Protein AF-A0A1F7RLI6-F1 (afdb_monomer_lite)

Organism: NCBI:txid1817878

InterPro domains:
  IPR001048 Aspartate/glutamate/uridylate kinase [PF00696] (2-97)
  IPR036393 Acetylglutamate kinase-like superfamily [G3DSA:3.40.1160.10] (1-102)
  IPR036393 Acetylglutamate kinase-like superfamily [SSF53633] (2-94)

Secondary structure (DSSP, 8-state):
--HHHHHHIIIIIIIHHHHHHHHHTTT--EEEEETTGGG-EEEEE-S-EEEEETTEEEEETT--BEEEEEE-HHHHHHHHHTT-EEEEESPEEETTS-EEB-

Structure (mmCIF, N/CA/C/O backbone):
data_AF-A0A1F7RLI6-F1
#
_entry.id   AF-A0A1F7RLI6-F1
#
loop_
_atom_site.group_PDB
_atom_site.id
_atom_site.type_symbol
_atom_site.label_atom_id
_atom_site.label_alt_id
_atom_site.label_comp_id
_atom_site.label_asym_id
_atom_site.label_entity_id
_atom_site.label_seq_id
_atom_site.pdbx_PDB_ins_code
_atom_site.Cartn_x
_atom_site.Cartn_y
_atom_site.Cartn_z
_atom_site.occupancy
_atom_site.B_iso_or_equiv
_atom_site.auth_seq_id
_atom_site.auth_comp_id
_atom_site.auth_asym_id
_atom_site.auth_atom_id
_atom_site.pdbx_PDB_model_num
ATOM 1 N N . MET A 1 1 ? -4.608 1.429 -25.051 1.00 67.69 1 MET A N 1
ATOM 2 C CA . MET A 1 1 ? -4.534 0.999 -23.645 1.00 67.69 1 MET A CA 1
ATOM 3 C C . MET A 1 1 ? -3.502 -0.094 -23.580 1.00 67.69 1 MET A C 1
ATOM 5 O O . MET A 1 1 ? -3.663 -1.106 -24.256 1.00 67.69 1 MET A O 1
ATOM 9 N N . GLU A 1 2 ? -2.413 0.167 -22.878 1.00 82.19 2 GLU A N 1
ATOM 10 C CA . GLU A 1 2 ? -1.300 -0.768 -22.767 1.00 82.19 2 GLU A CA 1
ATOM 11 C C . GLU A 1 2 ? -1.564 -1.769 -21.637 1.00 82.19 2 GLU A C 1
ATOM 13 O O . GLU A 1 2 ? -2.412 -1.542 -20.773 1.00 82.19 2 GLU A O 1
ATOM 18 N N . ALA A 1 3 ? -0.857 -2.904 -21.628 1.00 79.69 3 ALA A N 1
ATOM 19 C CA . ALA A 1 3 ? -1.042 -3.941 -20.605 1.00 79.69 3 ALA A CA 1
ATOM 20 C C . ALA A 1 3 ? -0.853 -3.400 -19.173 1.00 79.69 3 ALA A C 1
ATOM 22 O O . ALA A 1 3 ? -1.522 -3.844 -18.240 1.00 79.69 3 ALA A O 1
ATOM 23 N N . LEU A 1 4 ? 0.025 -2.408 -19.021 1.00 77.88 4 LEU A N 1
ATOM 24 C CA . LEU A 1 4 ? 0.291 -1.717 -17.767 1.00 77.88 4 LEU A CA 1
ATOM 25 C C . LEU A 1 4 ? -0.910 -0.898 -17.269 1.00 77.88 4 LEU A C 1
ATOM 27 O O . LEU A 1 4 ? -1.230 -0.965 -16.083 1.00 77.88 4 LEU A O 1
ATOM 31 N N . ASP A 1 5 ? -1.623 -0.205 -18.162 1.00 84.25 5 ASP A N 1
ATOM 32 C CA . ASP A 1 5 ? -2.840 0.538 -17.809 1.00 84.25 5 ASP A CA 1
ATOM 33 C C . ASP A 1 5 ? -3.916 -0.414 -17.278 1.00 84.25 5 ASP A C 1
ATOM 35 O O . ASP A 1 5 ? -4.543 -0.159 -16.249 1.00 84.25 5 ASP A O 1
ATOM 39 N N . VAL A 1 6 ? -4.106 -1.552 -17.960 1.00 88.19 6 VAL A N 1
ATOM 40 C CA . VAL A 1 6 ? -5.075 -2.580 -17.546 1.00 88.19 6 VAL A CA 1
ATOM 41 C C . VAL A 1 6 ? -4.719 -3.126 -16.173 1.00 88.19 6 VAL A C 1
ATOM 43 O O . VAL A 1 6 ? -5.592 -3.279 -15.319 1.00 88.19 6 VAL A O 1
ATOM 46 N N . PHE A 1 7 ? -3.437 -3.392 -15.942 1.00 85.75 7 PHE A N 1
ATOM 47 C CA . PHE A 1 7 ? -2.958 -3.888 -14.663 1.00 85.75 7 PHE A CA 1
ATOM 48 C C . PHE A 1 7 ? -3.164 -2.872 -13.537 1.00 85.75 7 PHE A C 1
ATOM 50 O O . PHE A 1 7 ? -3.670 -3.243 -12.479 1.00 85.75 7 PHE A O 1
ATOM 57 N N . LEU A 1 8 ? -2.833 -1.595 -13.758 1.00 88.00 8 LEU A N 1
ATOM 58 C CA . LEU A 1 8 ? -3.035 -0.538 -12.767 1.00 88.00 8 LEU A CA 1
ATOM 59 C C . LEU A 1 8 ? -4.523 -0.388 -12.425 1.00 88.00 8 LEU A C 1
ATOM 61 O O . LEU A 1 8 ? -4.899 -0.395 -11.250 1.00 88.00 8 LEU A O 1
ATOM 65 N N . MET A 1 9 ? -5.383 -0.331 -13.445 1.00 93.75 9 MET A N 1
ATOM 66 C CA . MET A 1 9 ? -6.833 -0.265 -13.255 1.00 93.75 9 MET A CA 1
ATOM 67 C C . MET A 1 9 ? -7.382 -1.491 -12.518 1.00 93.75 9 MET A C 1
ATOM 69 O O . MET A 1 9 ? -8.288 -1.349 -11.697 1.00 93.75 9 MET A O 1
ATOM 73 N N . ALA A 1 10 ? -6.851 -2.688 -12.782 1.00 94.75 10 ALA A N 1
ATOM 74 C CA . ALA A 1 10 ? -7.291 -3.913 -12.126 1.00 94.75 10 ALA A CA 1
ATOM 75 C C . ALA A 1 10 ? -6.822 -3.988 -10.666 1.00 94.75 10 ALA A C 1
ATOM 77 O O . ALA A 1 10 ? -7.649 -4.193 -9.780 1.00 94.75 10 ALA A O 1
ATOM 78 N N . TYR A 1 11 ? -5.525 -3.815 -10.402 1.00 94.44 11 TYR A N 1
ATOM 79 C CA . TYR A 1 11 ? -4.940 -4.020 -9.076 1.00 94.44 11 TYR A CA 1
ATOM 80 C C . TYR A 1 11 ? -5.119 -2.811 -8.164 1.00 94.44 11 TYR A C 1
ATOM 82 O O . TYR A 1 11 ? -5.785 -2.943 -7.139 1.00 94.44 11 TYR A O 1
ATOM 90 N N . ALA A 1 12 ? -4.579 -1.648 -8.535 1.00 94.12 12 ALA A N 1
ATOM 91 C CA . ALA A 1 12 ? -4.643 -0.435 -7.715 1.00 94.12 12 ALA A CA 1
ATOM 92 C C . ALA A 1 12 ? -6.046 0.201 -7.710 1.00 94.12 12 ALA A C 1
ATOM 94 O O . ALA A 1 12 ? -6.448 0.843 -6.736 1.00 94.12 12 ALA A O 1
ATOM 95 N N . GLY A 1 13 ? -6.809 -0.009 -8.787 1.00 96.06 13 GLY A N 1
ATOM 96 C CA . GLY A 1 13 ? -8.210 0.385 -8.892 1.00 96.06 13 GL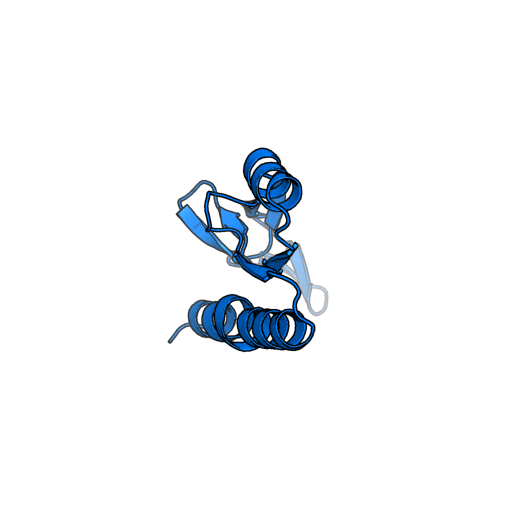Y A CA 1
ATOM 97 C C . GLY A 1 13 ? -9.161 -0.681 -8.344 1.00 96.06 13 GLY A C 1
ATOM 98 O O . GLY A 1 13 ? -9.489 -0.709 -7.159 1.00 96.06 13 GLY A O 1
ATOM 99 N N . LEU A 1 14 ? -9.652 -1.552 -9.223 1.00 97.50 14 LEU A N 1
ATOM 100 C CA . LEU A 1 14 ? -10.805 -2.412 -8.962 1.00 97.50 14 LEU A CA 1
ATOM 101 C C . LEU A 1 14 ? -10.625 -3.333 -7.746 1.00 97.50 14 LEU A C 1
ATOM 103 O O . LEU A 1 14 ? -11.495 -3.378 -6.876 1.00 97.50 14 LEU A O 1
ATOM 107 N N . ILE A 1 15 ? -9.530 -4.089 -7.689 1.00 98.00 15 ILE A N 1
ATOM 108 C CA . ILE A 1 15 ? -9.291 -5.095 -6.650 1.00 98.00 15 ILE A CA 1
ATOM 109 C C . ILE A 1 15 ? -8.984 -4.409 -5.317 1.00 98.00 15 ILE A C 1
ATOM 111 O O . ILE A 1 15 ? -9.657 -4.694 -4.325 1.00 98.00 15 ILE A O 1
ATOM 115 N N . ASN A 1 16 ? -8.031 -3.468 -5.292 1.00 98.38 16 ASN A N 1
ATOM 116 C CA . ASN A 1 16 ? -7.661 -2.743 -4.076 1.00 98.38 16 ASN A CA 1
ATOM 117 C C . ASN A 1 16 ? -8.877 -2.050 -3.448 1.00 98.38 16 ASN A C 1
ATOM 119 O O . ASN A 1 16 ? -9.133 -2.222 -2.255 1.00 98.38 16 ASN A O 1
ATOM 123 N N . LYS A 1 17 ? -9.691 -1.341 -4.243 1.00 98.25 17 LYS A N 1
ATOM 124 C CA . LYS A 1 17 ? -10.852 -0.621 -3.701 1.00 98.25 17 LYS A CA 1
ATOM 125 C C . LYS A 1 17 ? -12.004 -1.544 -3.302 1.00 98.25 17 LYS A C 1
ATOM 127 O O . LYS A 1 17 ? -12.698 -1.231 -2.338 1.00 98.25 17 LYS A O 1
ATOM 132 N N . LYS A 1 18 ? -12.173 -2.712 -3.937 1.00 98.50 18 LYS A N 1
ATOM 133 C CA . LYS A 1 18 ? -13.118 -3.742 -3.459 1.00 98.50 18 LYS A CA 1
ATOM 134 C C . LYS A 1 18 ? -12.741 -4.270 -2.076 1.00 98.50 18 LYS A C 1
ATOM 136 O O . LYS A 1 18 ? -13.620 -4.412 -1.230 1.00 98.50 18 LYS A O 1
ATOM 141 N N . ILE A 1 19 ? -11.454 -4.527 -1.835 1.00 98.50 19 ILE A N 1
ATOM 142 C CA . ILE A 1 19 ? -10.964 -4.984 -0.526 1.00 98.50 19 ILE A CA 1
ATOM 143 C C . ILE A 1 19 ? -11.148 -3.885 0.525 1.00 98.50 19 ILE A C 1
ATOM 145 O O . ILE A 1 19 ? -11.678 -4.159 1.598 1.00 98.50 19 ILE A O 1
ATOM 149 N N . VAL A 1 20 ? -10.794 -2.635 0.206 1.00 98.69 20 VAL A N 1
ATOM 150 C CA . VAL A 1 20 ? -11.026 -1.492 1.107 1.00 98.69 20 VAL A CA 1
ATOM 151 C C . VAL A 1 20 ? -12.505 -1.369 1.467 1.00 98.69 20 VAL A C 1
ATOM 153 O O . VAL A 1 20 ? -12.832 -1.324 2.648 1.00 98.69 20 VAL A O 1
ATOM 156 N N . ALA A 1 21 ? -13.408 -1.373 0.482 1.00 98.62 21 ALA A N 1
ATOM 157 C CA . ALA A 1 21 ? -14.845 -1.268 0.733 1.00 98.62 21 ALA A CA 1
ATOM 158 C C . ALA A 1 21 ? -15.375 -2.430 1.592 1.00 98.62 21 ALA A C 1
ATOM 160 O O . ALA A 1 21 ? -16.228 -2.222 2.456 1.00 98.62 21 ALA A O 1
ATOM 161 N N . LEU A 1 22 ? -14.846 -3.642 1.392 1.00 98.44 22 LEU A N 1
ATOM 162 C CA . LEU A 1 22 ? -15.181 -4.797 2.218 1.00 98.44 22 LEU A CA 1
ATOM 163 C C . LEU A 1 22 ? -14.743 -4.596 3.672 1.00 98.44 22 LEU A C 1
ATOM 165 O O . LEU A 1 22 ? -15.541 -4.850 4.564 1.00 98.44 22 LEU A O 1
ATOM 169 N N . ILE A 1 23 ? -13.521 -4.121 3.921 1.00 98.38 23 ILE A N 1
ATOM 170 C CA . ILE A 1 23 ? -13.016 -3.874 5.283 1.00 98.38 23 ILE A CA 1
ATOM 171 C C . ILE A 1 23 ? -13.809 -2.747 5.962 1.00 98.38 23 ILE A C 1
ATOM 173 O O . ILE A 1 23 ? -14.228 -2.894 7.110 1.00 98.38 23 ILE A O 1
ATOM 177 N N . GLN A 1 24 ? -14.107 -1.672 5.225 1.00 98.38 24 GLN A N 1
ATOM 178 C CA . GLN A 1 24 ? -14.921 -0.553 5.710 1.00 98.38 24 GLN A CA 1
ATOM 179 C C . GLN A 1 24 ? -16.320 -1.007 6.163 1.00 98.38 24 GLN A C 1
ATOM 181 O O . GLN A 1 24 ? -16.836 -0.511 7.162 1.00 98.38 24 GLN A O 1
ATOM 186 N N . LYS A 1 25 ? -16.918 -2.014 5.504 1.00 98.25 25 LYS A N 1
ATOM 187 C CA . LYS A 1 25 ? -18.209 -2.608 5.912 1.00 98.25 25 LYS A CA 1
ATOM 188 C C . LYS A 1 25 ? -18.190 -3.181 7.338 1.00 98.25 25 LYS A C 1
ATOM 190 O O . LYS A 1 25 ? -19.242 -3.266 7.965 1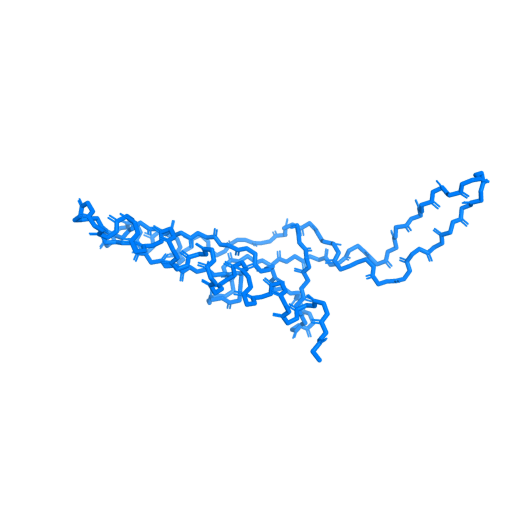.00 98.25 25 LYS A O 1
ATOM 195 N N . TYR A 1 26 ? -17.021 -3.560 7.852 1.00 97.75 26 TYR A N 1
ATOM 196 C CA . TYR A 1 26 ? -16.842 -4.065 9.217 1.00 97.75 26 TYR A CA 1
ATOM 197 C C . TYR A 1 26 ? -16.450 -2.967 10.222 1.00 97.75 26 TYR A C 1
ATOM 199 O O . TYR A 1 26 ? -16.049 -3.282 11.338 1.00 97.75 26 TYR A O 1
ATOM 207 N N . GLY A 1 27 ? -16.564 -1.685 9.852 1.00 97.31 27 GLY A N 1
ATOM 208 C CA . GLY A 1 27 ? -16.259 -0.552 10.733 1.00 97.31 27 GLY A CA 1
ATOM 209 C C . GLY A 1 27 ? -14.763 -0.306 10.946 1.00 97.31 27 GLY A C 1
ATOM 210 O O . GLY A 1 27 ? -14.386 0.408 11.870 1.00 97.31 27 GLY A O 1
ATOM 211 N N . VAL A 1 28 ? -13.909 -0.898 10.109 1.00 98.31 28 VAL A N 1
ATOM 212 C CA . VAL A 1 28 ? -12.453 -0.744 10.176 1.00 98.31 28 VAL A CA 1
ATOM 213 C C . VAL A 1 28 ? -12.000 0.257 9.119 1.00 98.31 28 VAL A C 1
ATOM 215 O O . VAL A 1 28 ? -12.293 0.094 7.933 1.00 98.31 28 VAL A O 1
ATOM 218 N N . ASN A 1 29 ? -11.250 1.277 9.537 1.00 98.25 29 ASN A N 1
ATOM 219 C CA . ASN A 1 29 ? -10.837 2.358 8.650 1.00 98.25 29 ASN A CA 1
ATOM 220 C C . ASN A 1 29 ? -9.656 1.939 7.756 1.00 98.25 29 ASN A C 1
ATOM 222 O O . ASN A 1 29 ? -8.491 2.085 8.120 1.00 98.25 29 ASN A O 1
ATOM 226 N N . ALA A 1 30 ? -9.947 1.376 6.584 1.00 98.62 30 ALA A N 1
ATOM 227 C CA . ALA A 1 30 ? -8.932 0.931 5.633 1.00 98.62 30 ALA A CA 1
ATOM 228 C C . ALA A 1 30 ? -8.530 2.018 4.623 1.00 98.62 30 ALA A C 1
ATOM 230 O O . ALA A 1 30 ? -9.389 2.713 4.075 1.00 98.62 30 ALA A O 1
ATOM 231 N N . VAL A 1 31 ? -7.232 2.087 4.304 1.00 98.62 31 VAL A N 1
ATOM 232 C CA . VAL A 1 31 ? -6.660 2.980 3.280 1.00 98.62 31 VAL A CA 1
ATOM 233 C C . VAL A 1 31 ? -5.986 2.147 2.199 1.00 98.62 31 VAL A C 1
ATOM 235 O O . VAL A 1 31 ? -5.026 1.426 2.458 1.00 98.62 31 VAL A O 1
ATOM 238 N N . GLY A 1 32 ? -6.493 2.245 0.973 1.00 98.12 32 GLY A N 1
ATOM 239 C CA . GLY A 1 32 ? -5.942 1.527 -0.173 1.00 98.12 32 GLY A CA 1
ATOM 240 C C . GLY A 1 32 ? -4.808 2.289 -0.845 1.00 98.12 32 GLY A C 1
ATOM 241 O O . GLY A 1 32 ? -5.051 3.392 -1.334 1.00 98.12 32 GLY A O 1
ATOM 242 N N . LEU A 1 33 ? -3.629 1.674 -0.924 1.00 97.44 33 LEU A N 1
ATOM 243 C CA . LEU A 1 33 ? -2.409 2.236 -1.502 1.00 97.44 33 LEU A CA 1
ATOM 244 C C . LEU A 1 33 ? -1.807 1.305 -2.557 1.00 97.44 33 LEU A C 1
ATOM 246 O O . LEU A 1 33 ? -2.040 0.093 -2.580 1.00 97.44 33 LEU A O 1
ATOM 250 N N . SER A 1 34 ? -0.973 1.887 -3.395 1.00 93.81 34 SER A N 1
ATOM 251 C CA . SER A 1 34 ? -0.079 1.238 -4.335 1.00 93.81 34 SER A CA 1
ATOM 252 C C . SER A 1 34 ? 1.355 1.715 -4.102 1.00 93.81 34 SER A C 1
ATOM 254 O O . SER A 1 34 ? 1.609 2.589 -3.273 1.00 93.81 34 SER A O 1
ATOM 256 N N . GLY A 1 35 ? 2.317 1.167 -4.838 1.00 89.94 35 GLY A N 1
ATOM 257 C CA . GLY A 1 35 ? 3.719 1.543 -4.678 1.00 89.94 35 GLY A CA 1
ATOM 258 C C . GLY A 1 35 ? 4.062 2.993 -4.961 1.00 89.94 35 GLY A C 1
ATOM 259 O O . GLY A 1 35 ? 5.052 3.501 -4.434 1.00 89.94 35 GLY A O 1
ATOM 260 N N . VAL A 1 36 ? 3.254 3.655 -5.786 1.00 88.88 36 VAL A N 1
ATOM 261 C CA . VAL A 1 36 ? 3.481 5.052 -6.159 1.00 88.88 36 VAL A CA 1
ATOM 262 C C . VAL A 1 36 ? 3.054 6.015 -5.053 1.00 88.88 36 VAL A C 1
ATOM 264 O O . VAL A 1 36 ? 3.625 7.100 -4.929 1.00 88.88 36 VAL A O 1
ATOM 267 N N . ASP A 1 37 ? 2.111 5.607 -4.203 1.00 94.31 37 ASP A N 1
ATOM 268 C CA . ASP A 1 37 ? 1.565 6.446 -3.143 1.00 94.31 37 ASP A CA 1
ATOM 269 C C . ASP A 1 37 ? 2.631 6.694 -2.073 1.00 94.31 37 ASP A C 1
ATOM 271 O O . ASP A 1 37 ? 3.071 5.781 -1.379 1.00 94.31 37 ASP A O 1
ATOM 275 N N . GLY A 1 38 ? 3.122 7.932 -1.980 1.00 93.50 38 GLY A N 1
ATOM 276 C CA . GLY A 1 38 ? 4.196 8.290 -1.048 1.00 93.50 38 GLY A CA 1
ATOM 277 C C . GLY A 1 38 ? 5.493 7.492 -1.243 1.00 93.50 38 GLY A C 1
ATOM 278 O O . GLY A 1 38 ? 6.264 7.357 -0.291 1.00 93.50 38 GLY A O 1
ATOM 279 N N . LYS A 1 39 ? 5.730 6.951 -2.450 1.00 92.38 39 LYS A N 1
ATOM 280 C CA . LYS A 1 39 ? 6.844 6.030 -2.749 1.00 92.38 39 LYS A CA 1
ATOM 281 C C . LYS A 1 39 ? 6.864 4.819 -1.803 1.00 92.38 39 LYS A C 1
ATOM 283 O O . LYS A 1 39 ? 7.921 4.438 -1.299 1.00 92.38 39 LYS A O 1
ATOM 288 N N . LEU A 1 40 ? 5.684 4.253 -1.527 1.00 93.69 40 LEU A N 1
ATOM 289 C CA . LEU A 1 40 ? 5.469 3.200 -0.533 1.00 93.69 40 LEU A CA 1
ATOM 290 C C . LEU A 1 40 ? 6.418 2.011 -0.689 1.00 93.69 40 LEU A C 1
ATOM 292 O O . LEU A 1 40 ? 6.969 1.537 0.301 1.00 93.69 40 LEU A O 1
ATOM 296 N N . TRP A 1 41 ? 6.633 1.551 -1.918 1.00 89.75 41 TRP A N 1
ATOM 297 C CA . TRP A 1 41 ? 7.705 0.615 -2.227 1.00 89.75 41 TRP A CA 1
ATOM 298 C C . TRP A 1 41 ? 8.349 0.968 -3.567 1.00 89.75 41 TRP A C 1
ATOM 300 O O . TRP A 1 41 ? 7.694 1.444 -4.498 1.00 89.75 41 TRP A O 1
ATOM 310 N N . GLN A 1 42 ? 9.656 0.774 -3.668 1.00 87.00 42 GLN A N 1
ATOM 311 C CA . GLN A 1 42 ? 10.381 1.013 -4.911 1.00 87.00 42 GLN A CA 1
ATOM 312 C C . GLN A 1 42 ? 11.126 -0.244 -5.306 1.00 87.00 42 GLN A C 1
ATOM 314 O O . GLN A 1 42 ? 11.693 -0.935 -4.453 1.00 87.00 42 GLN A O 1
ATOM 319 N N . ALA A 1 43 ? 11.122 -0.523 -6.601 1.00 82.19 43 ALA A N 1
ATOM 320 C CA . ALA A 1 43 ? 11.749 -1.699 -7.164 1.00 82.19 43 ALA A CA 1
ATOM 321 C C . ALA A 1 43 ? 12.763 -1.312 -8.230 1.00 82.19 43 ALA A C 1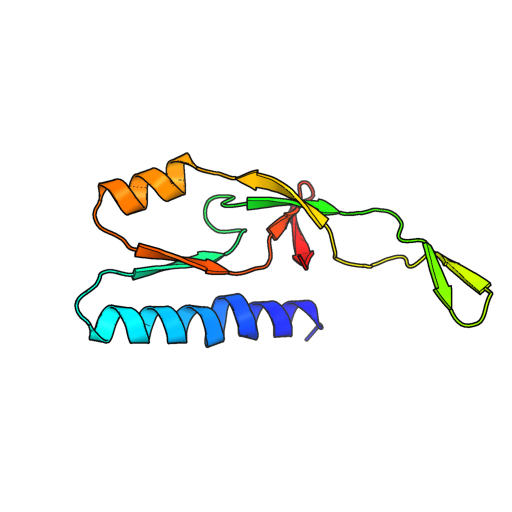
ATOM 323 O O . ALA A 1 43 ? 12.550 -0.397 -9.029 1.00 82.19 43 ALA A O 1
ATOM 324 N N . LYS A 1 44 ? 13.863 -2.059 -8.279 1.00 72.44 44 LYS A N 1
ATOM 325 C CA . LYS A 1 44 ? 14.809 -1.970 -9.386 1.00 72.44 44 LYS A CA 1
ATOM 326 C C . LYS A 1 44 ? 14.456 -3.009 -10.430 1.00 72.44 44 LYS A C 1
ATOM 328 O O . LYS A 1 44 ? 14.351 -4.200 -10.127 1.00 72.44 44 LYS A O 1
ATOM 333 N N . A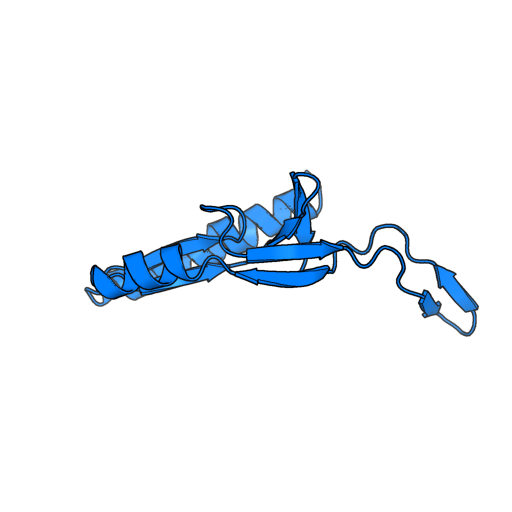LA A 1 45 ? 14.287 -2.546 -11.664 1.00 63.91 45 ALA A N 1
ATOM 334 C CA . ALA A 1 45 ? 14.032 -3.413 -12.800 1.00 63.91 45 ALA A CA 1
ATOM 335 C C . ALA A 1 45 ? 15.187 -4.409 -12.974 1.00 63.91 45 ALA A C 1
ATOM 337 O O . ALA A 1 45 ? 16.366 -4.029 -12.977 1.00 63.91 45 ALA A O 1
ATOM 338 N N . LYS A 1 46 ? 14.861 -5.692 -13.166 1.00 61.00 46 LYS A N 1
ATOM 339 C CA . LYS A 1 46 ? 15.843 -6.647 -13.684 1.00 61.00 46 LYS A CA 1
ATOM 340 C C . LYS A 1 46 ? 16.068 -6.310 -15.153 1.00 61.00 46 LYS A C 1
ATOM 342 O O . LYS A 1 46 ? 15.234 -6.625 -15.994 1.00 61.00 46 LYS A O 1
ATOM 347 N N . LYS A 1 47 ? 17.195 -5.656 -15.453 1.00 53.78 47 LYS A N 1
ATOM 348 C CA . LYS A 1 47 ? 17.521 -5.201 -16.815 1.00 53.78 47 LYS A CA 1
ATOM 349 C C . LYS A 1 47 ? 17.565 -6.344 -17.836 1.00 53.78 47 LYS A C 1
ATOM 351 O O . LYS A 1 47 ? 17.322 -6.103 -19.012 1.00 53.78 47 LYS A O 1
ATOM 356 N N . GLU A 1 48 ? 17.836 -7.576 -17.401 1.00 54.88 48 GLU A N 1
ATOM 357 C CA . GLU A 1 48 ? 17.978 -8.730 -18.287 1.00 54.88 48 GLU A CA 1
ATOM 358 C C . GLU A 1 48 ? 17.466 -9.997 -17.594 1.00 54.88 48 GLU A C 1
ATOM 360 O O . GLU A 1 48 ? 17.979 -10.402 -16.550 1.00 54.88 48 GLU A O 1
ATOM 365 N N . ILE A 1 49 ? 16.450 -10.640 -18.174 1.00 54.38 49 ILE A N 1
ATOM 366 C CA . ILE A 1 49 ? 16.080 -12.010 -17.811 1.00 54.38 49 ILE A CA 1
ATOM 367 C C . ILE A 1 49 ? 16.375 -12.891 -19.021 1.00 54.38 49 ILE A C 1
ATOM 369 O O . ILE A 1 49 ? 15.777 -12.744 -20.088 1.00 54.38 49 ILE A O 1
ATOM 373 N N . MET A 1 50 ? 17.328 -13.802 -18.842 1.00 55.12 50 MET A N 1
ATOM 374 C CA . MET A 1 50 ? 17.640 -14.848 -19.808 1.00 55.12 50 MET A CA 1
ATOM 375 C C . MET A 1 50 ? 16.627 -15.973 -19.622 1.00 55.12 50 MET A C 1
ATOM 377 O O . MET A 1 50 ? 16.671 -16.689 -18.622 1.00 55.12 50 MET A O 1
ATOM 381 N N . VAL A 1 51 ? 15.700 -16.120 -20.566 1.00 59.34 51 VAL A N 1
ATOM 382 C CA . VAL A 1 51 ? 14.718 -17.211 -20.542 1.00 59.34 51 VAL A CA 1
ATOM 383 C C . VAL A 1 51 ? 15.114 -18.256 -21.567 1.00 59.34 51 VAL A C 1
ATOM 385 O O . VAL A 1 51 ? 15.449 -17.943 -22.712 1.00 59.34 51 VAL A O 1
ATOM 388 N N . LYS A 1 52 ? 15.101 -19.519 -21.139 1.00 53.06 52 LYS A N 1
ATOM 389 C CA . LYS A 1 52 ? 15.350 -20.663 -22.010 1.00 53.06 52 LYS A CA 1
ATOM 390 C C . LYS A 1 52 ? 14.012 -21.110 -22.594 1.00 53.06 52 LYS A C 1
ATOM 392 O O . LYS A 1 52 ? 13.210 -21.723 -21.902 1.00 53.06 52 LYS A O 1
ATOM 397 N N . ASP A 1 53 ? 13.786 -20.778 -23.856 1.00 61.09 53 ASP A N 1
ATOM 398 C CA . ASP A 1 53 ? 12.597 -21.156 -24.621 1.00 61.09 53 ASP A CA 1
ATOM 399 C C . ASP A 1 53 ? 13.028 -22.152 -25.704 1.00 61.09 53 ASP A C 1
ATOM 401 O O . ASP A 1 53 ? 13.876 -21.839 -26.545 1.00 61.09 53 ASP A O 1
ATOM 405 N N . ASN A 1 54 ? 12.517 -23.385 -25.635 1.00 61.28 54 ASN A N 1
ATOM 406 C CA . ASN A 1 54 ? 12.840 -24.474 -26.567 1.00 61.28 54 ASN A CA 1
ATOM 407 C C . ASN A 1 54 ? 14.353 -24.669 -26.810 1.00 61.28 54 ASN A C 1
ATOM 409 O O . ASN A 1 54 ? 14.815 -24.827 -27.939 1.00 61.28 54 ASN A O 1
ATOM 413 N N . GLY A 1 55 ? 15.152 -24.618 -25.738 1.00 67.12 55 GLY A N 1
ATOM 414 C CA . GLY A 1 55 ? 16.605 -24.823 -25.793 1.00 67.12 55 GLY A CA 1
ATOM 415 C C . GLY A 1 55 ? 17.427 -23.616 -26.263 1.00 67.12 55 GLY A C 1
ATOM 416 O O . GLY A 1 55 ? 18.650 -23.651 -26.130 1.00 67.12 55 GLY A O 1
ATOM 417 N N . LYS A 1 56 ? 16.796 -22.529 -26.727 1.00 55.56 56 LYS A N 1
ATOM 418 C CA . LYS A 1 56 ? 17.468 -21.267 -27.068 1.00 55.56 56 LYS A CA 1
ATOM 419 C C . LYS A 1 56 ? 17.352 -20.280 -25.914 1.00 55.56 56 LYS A C 1
ATOM 421 O O . LYS A 1 56 ? 16.277 -20.084 -25.352 1.00 55.56 56 LYS A O 1
ATOM 426 N N . VAL A 1 57 ? 18.469 -19.651 -25.564 1.00 63.84 57 VAL A N 1
ATOM 427 C CA . VAL A 1 57 ? 18.475 -18.569 -24.580 1.00 63.84 57 VAL A CA 1
ATOM 428 C C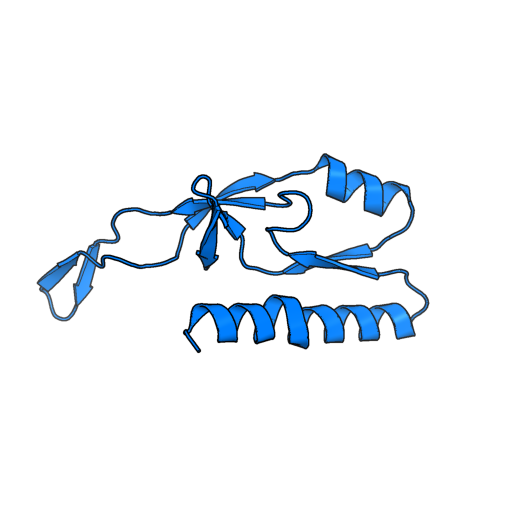 . VAL A 1 57 ? 18.057 -17.285 -25.290 1.00 63.84 57 VAL A C 1
ATOM 430 O O . VAL A 1 57 ? 18.738 -16.840 -26.212 1.00 63.84 57 VAL A O 1
ATOM 433 N N . LYS A 1 58 ? 16.916 -16.721 -24.893 1.00 57.94 58 LYS A N 1
ATOM 434 C CA . LYS A 1 58 ? 16.429 -15.427 -25.376 1.00 57.94 58 LYS A CA 1
ATOM 435 C C . LYS A 1 58 ? 16.618 -14.387 -24.280 1.00 57.94 58 LYS A C 1
ATOM 437 O O . LYS A 1 58 ? 16.260 -14.620 -23.125 1.00 57.94 58 LYS A O 1
ATOM 442 N N . LEU A 1 59 ? 17.151 -13.235 -24.667 1.00 49.06 59 LEU A N 1
ATOM 443 C CA . LEU A 1 59 ? 17.217 -12.061 -23.810 1.00 49.06 59 LEU A CA 1
ATOM 444 C C . LEU A 1 59 ? 15.850 -11.369 -23.877 1.00 49.06 59 LEU A C 1
ATOM 446 O O . LEU A 1 59 ? 15.506 -10.771 -24.899 1.00 49.06 59 LEU A O 1
ATOM 450 N N . LEU A 1 60 ? 15.038 -11.507 -22.826 1.00 50.88 60 LEU A N 1
ATOM 451 C CA . LEU A 1 60 ? 13.770 -10.786 -22.732 1.00 50.88 60 LEU A CA 1
ATOM 452 C C . LEU A 1 60 ? 14.061 -9.336 -22.340 1.00 50.88 60 LEU A C 1
ATOM 454 O O . LEU A 1 60 ? 14.293 -9.033 -21.170 1.00 50.88 60 LEU A O 1
ATOM 458 N N . LYS A 1 61 ? 14.045 -8.438 -23.328 1.00 46.00 61 LYS A N 1
ATOM 459 C CA . LYS A 1 61 ? 13.936 -6.994 -23.088 1.00 46.00 61 LYS A CA 1
ATOM 460 C C . LYS A 1 61 ? 12.478 -6.677 -22.745 1.00 46.00 61 LYS A C 1
ATOM 462 O O . LYS A 1 61 ? 11.591 -7.069 -23.495 1.00 46.00 61 LYS A O 1
ATOM 467 N N . GLY A 1 62 ? 12.236 -5.982 -21.633 1.00 50.12 62 GLY A N 1
ATOM 468 C CA . GLY A 1 62 ? 10.891 -5.521 -21.259 1.00 50.12 62 GLY A CA 1
ATOM 469 C C . GLY A 1 62 ? 10.119 -6.415 -20.287 1.00 50.12 62 GLY A C 1
ATOM 470 O O . GLY A 1 62 ? 8.914 -6.233 -20.136 1.00 50.12 62 GLY A O 1
ATOM 471 N N . ASN A 1 63 ? 10.775 -7.354 -19.593 1.00 52.41 63 ASN A N 1
ATOM 472 C CA . ASN A 1 63 ? 10.149 -7.930 -18.406 1.00 52.41 63 ASN A CA 1
ATOM 473 C C . ASN A 1 63 ? 10.059 -6.826 -17.359 1.00 52.41 63 ASN A C 1
ATOM 475 O O . ASN A 1 63 ? 11.067 -6.458 -16.755 1.00 52.41 63 ASN A O 1
ATOM 479 N N . LEU A 1 64 ? 8.848 -6.304 -17.155 1.00 57.34 64 LEU A N 1
ATOM 480 C CA . LEU A 1 64 ? 8.598 -5.235 -16.202 1.00 57.34 64 LEU A CA 1
ATOM 481 C C . LEU A 1 64 ? 8.754 -5.712 -14.744 1.00 57.34 64 LEU A C 1
ATOM 483 O O . LEU A 1 64 ? 8.146 -5.136 -13.871 1.00 57.34 64 LEU A O 1
ATOM 487 N N . THR A 1 65 ? 9.508 -6.774 -14.459 1.00 59.31 65 THR A N 1
ATOM 488 C CA . THR A 1 65 ? 9.620 -7.406 -13.139 1.00 59.31 65 THR A CA 1
ATOM 489 C C . THR A 1 65 ? 10.837 -6.884 -12.378 1.00 59.31 65 THR A C 1
ATOM 491 O O . THR A 1 65 ? 11.953 -6.891 -12.913 1.00 59.31 65 THR A O 1
ATOM 494 N N . GLY A 1 66 ? 10.654 -6.491 -11.119 1.00 64.69 66 GLY A N 1
ATOM 495 C CA . GLY A 1 66 ? 11.727 -6.012 -10.243 1.00 64.69 66 GLY A CA 1
ATOM 496 C C . GLY A 1 66 ? 11.758 -6.700 -8.880 1.00 64.69 66 GLY A C 1
ATOM 497 O O . GLY A 1 66 ? 10.867 -7.467 -8.528 1.00 64.69 66 GLY A O 1
ATOM 498 N N . SER A 1 67 ? 12.808 -6.423 -8.111 1.00 70.69 67 SER A N 1
ATOM 499 C CA . SER A 1 67 ? 12.867 -6.762 -6.683 1.00 70.69 67 SER A CA 1
ATOM 500 C C . SER A 1 67 ? 12.590 -5.497 -5.871 1.00 70.69 67 SER A C 1
ATOM 502 O O . SER A 1 67 ? 13.147 -4.452 -6.214 1.00 70.69 67 SER A O 1
ATOM 504 N N . VAL A 1 68 ? 11.784 -5.580 -4.800 1.00 79.25 68 VAL A N 1
ATOM 505 C CA . VAL A 1 68 ? 11.622 -4.460 -3.854 1.00 79.25 68 VAL A CA 1
ATOM 506 C C . VAL A 1 68 ? 12.994 -4.146 -3.264 1.00 79.25 68 VAL A C 1
ATOM 508 O O . VAL A 1 68 ? 13.636 -5.024 -2.693 1.00 79.25 68 VAL A O 1
ATOM 511 N N . GLU A 1 69 ? 13.436 -2.902 -3.396 1.00 84.69 69 GLU A N 1
ATOM 512 C CA . GLU A 1 69 ? 14.677 -2.417 -2.787 1.00 84.69 69 GLU A CA 1
ATOM 513 C C . GLU A 1 69 ? 14.407 -1.571 -1.550 1.00 84.69 69 GLU A C 1
ATOM 515 O O . GLU A 1 69 ? 15.160 -1.625 -0.582 1.00 84.69 69 GLU A O 1
ATOM 520 N N . THR A 1 70 ? 13.337 -0.775 -1.577 1.00 88.19 70 THR A N 1
ATOM 521 C CA . THR A 1 70 ? 13.006 0.127 -0.473 1.00 88.19 70 THR A CA 1
ATOM 522 C C . THR A 1 70 ? 11.519 0.098 -0.182 1.00 88.19 70 THR A C 1
ATOM 524 O O . THR A 1 70 ? 10.700 -0.063 -1.088 1.00 88.19 70 THR A O 1
ATOM 527 N N . ILE A 1 71 ? 11.187 0.262 1.096 1.00 92.06 71 ILE A N 1
ATOM 528 C CA . ILE A 1 71 ? 9.821 0.386 1.596 1.00 92.06 71 ILE A CA 1
ATOM 529 C C . ILE A 1 71 ? 9.770 1.646 2.458 1.00 92.06 71 ILE A C 1
ATOM 531 O O . ILE A 1 71 ? 10.596 1.814 3.357 1.00 92.06 71 ILE A O 1
ATOM 535 N N . ASN A 1 72 ? 8.798 2.520 2.207 1.00 95.31 72 ASN A N 1
ATOM 536 C CA . ASN A 1 72 ? 8.506 3.661 3.066 1.00 95.31 72 ASN A CA 1
ATOM 537 C C . ASN A 1 72 ? 7.742 3.184 4.311 1.00 95.31 72 ASN A C 1
ATOM 539 O O . ASN A 1 72 ? 6.520 3.303 4.415 1.00 95.31 72 ASN A O 1
ATOM 543 N N . THR A 1 73 ? 8.478 2.617 5.265 1.00 96.44 73 THR A N 1
ATOM 544 C CA . THR A 1 73 ? 7.922 2.142 6.539 1.00 96.44 73 THR A CA 1
ATOM 545 C C . THR A 1 73 ? 7.348 3.276 7.380 1.00 96.44 73 THR A C 1
ATOM 547 O O . THR A 1 73 ? 6.416 3.040 8.140 1.00 96.44 73 THR A O 1
ATOM 550 N N . HIS A 1 74 ? 7.834 4.510 7.211 1.00 97.88 74 HIS A N 1
ATOM 551 C CA . HIS A 1 74 ? 7.282 5.673 7.900 1.00 97.88 74 HIS A CA 1
ATOM 552 C C . HIS A 1 74 ? 5.813 5.909 7.526 1.00 97.88 74 HIS A C 1
ATOM 554 O O . HIS A 1 74 ? 4.993 6.090 8.418 1.00 97.88 74 HIS A O 1
ATOM 560 N N . LEU A 1 75 ? 5.454 5.829 6.238 1.00 97.81 75 LEU A N 1
ATOM 561 C CA . LEU A 1 75 ? 4.058 5.950 5.798 1.00 97.81 75 LEU A CA 1
ATOM 562 C C . LEU A 1 75 ? 3.174 4.826 6.359 1.00 97.81 75 LEU A C 1
ATOM 564 O O . LEU A 1 75 ? 2.054 5.079 6.799 1.00 97.81 75 LEU A O 1
ATOM 568 N N . ILE A 1 76 ? 3.680 3.590 6.364 1.00 97.44 76 ILE A N 1
ATOM 569 C CA . ILE A 1 76 ? 2.959 2.435 6.919 1.00 97.44 76 ILE A CA 1
ATOM 570 C C . ILE A 1 76 ? 2.705 2.643 8.415 1.00 97.44 76 ILE A C 1
ATOM 572 O O . ILE A 1 76 ? 1.571 2.507 8.871 1.00 97.44 76 ILE A O 1
ATOM 576 N N . ASN A 1 77 ? 3.747 3.014 9.158 1.00 98.31 77 ASN A N 1
ATOM 577 C CA . ASN A 1 77 ? 3.665 3.229 10.597 1.00 98.31 77 ASN A CA 1
ATOM 578 C C . ASN A 1 77 ? 2.747 4.405 10.928 1.00 98.31 77 ASN A C 1
ATOM 580 O O . ASN A 1 77 ? 1.889 4.250 11.784 1.00 98.31 77 ASN A O 1
ATOM 584 N N . LEU A 1 78 ? 2.831 5.518 10.191 1.00 98.50 78 LEU A N 1
ATOM 585 C CA . LEU A 1 78 ? 1.936 6.665 10.355 1.00 98.50 78 LEU A CA 1
ATOM 586 C C . LEU A 1 78 ? 0.461 6.248 10.273 1.00 98.50 78 LEU A C 1
ATOM 588 O O . LEU A 1 78 ? -0.351 6.679 11.088 1.00 98.50 78 LEU A O 1
ATOM 592 N N . LEU A 1 79 ? 0.103 5.405 9.302 1.00 98.50 79 LEU A N 1
ATOM 593 C CA . LEU A 1 79 ? -1.271 4.927 9.146 1.00 98.50 79 LEU A CA 1
ATOM 594 C C . LEU A 1 79 ? -1.690 4.015 10.301 1.00 98.50 79 LEU A C 1
ATOM 596 O O . LEU A 1 79 ? -2.760 4.216 10.873 1.00 98.50 79 LEU A O 1
ATOM 600 N N . ILE A 1 80 ? -0.842 3.056 10.671 1.00 98.25 80 ILE A N 1
ATOM 601 C CA . ILE A 1 80 ? -1.117 2.119 11.769 1.00 98.25 80 ILE A CA 1
ATOM 602 C C . ILE A 1 80 ? -1.253 2.864 13.104 1.00 98.25 80 ILE A C 1
ATOM 604 O O . ILE A 1 80 ? -2.216 2.642 13.834 1.00 98.25 80 ILE A O 1
ATOM 608 N N . GLU A 1 81 ? -0.338 3.788 13.401 1.00 98.50 81 GLU A N 1
ATOM 609 C CA . GLU A 1 81 ? -0.342 4.622 14.611 1.00 98.50 81 GLU A CA 1
ATOM 610 C C . GLU A 1 81 ? -1.598 5.502 14.703 1.00 98.50 81 GLU A C 1
ATOM 612 O O . GLU A 1 81 ? -2.051 5.823 15.799 1.00 98.50 81 GLU A O 1
ATOM 617 N N . ASN A 1 82 ? -2.206 5.841 13.563 1.00 98.44 82 ASN A N 1
ATOM 618 C CA . ASN A 1 82 ? -3.458 6.594 13.488 1.00 98.44 82 ASN A CA 1
ATOM 619 C C . ASN A 1 82 ? -4.700 5.701 13.286 1.00 98.44 82 ASN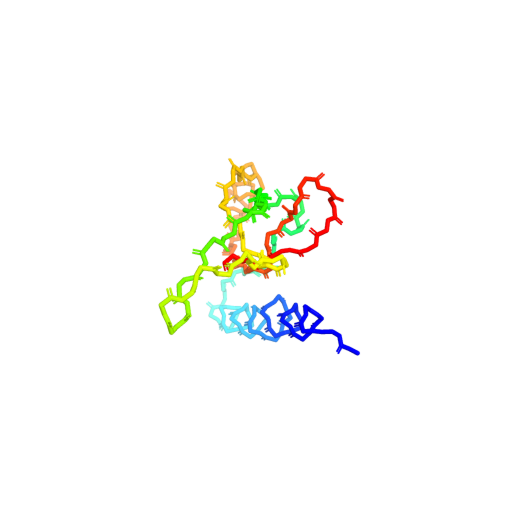 A C 1
ATOM 621 O O . ASN A 1 82 ? -5.746 6.188 12.859 1.00 98.44 82 ASN A O 1
ATOM 625 N N . ASN A 1 83 ? -4.614 4.411 13.633 1.00 97.88 83 ASN A N 1
ATOM 626 C CA . ASN A 1 83 ? -5.709 3.432 13.587 1.00 97.88 83 ASN A CA 1
ATOM 627 C C . ASN A 1 83 ? -6.306 3.188 12.190 1.00 97.88 83 ASN A C 1
ATOM 629 O O . ASN A 1 83 ? -7.482 2.837 12.059 1.00 97.88 83 ASN A O 1
ATOM 633 N N . TYR A 1 84 ? -5.499 3.340 11.141 1.00 98.62 84 TYR A N 1
ATOM 634 C CA . TYR A 1 84 ? -5.860 2.903 9.798 1.00 98.62 84 TYR A CA 1
ATOM 635 C C . TYR A 1 84 ? -5.311 1.503 9.508 1.00 98.62 84 TYR A C 1
ATOM 637 O O . TYR A 1 84 ? -4.251 1.119 10.000 1.00 98.62 84 TYR A O 1
ATOM 645 N N . VAL A 1 85 ? -6.003 0.758 8.644 1.00 98.50 85 VAL A N 1
ATOM 646 C CA . VAL A 1 85 ? -5.513 -0.505 8.069 1.00 98.50 85 VAL A CA 1
ATOM 647 C C . VAL A 1 85 ? -5.026 -0.257 6.636 1.00 98.50 85 VAL A C 1
ATOM 649 O O . VAL A 1 85 ? -5.852 -0.055 5.741 1.00 98.50 85 VAL A O 1
ATOM 652 N N . PRO A 1 86 ? -3.706 -0.268 6.373 1.00 98.12 86 PRO A N 1
ATOM 653 C CA . PRO A 1 86 ? -3.186 -0.138 5.016 1.00 98.12 86 PRO A CA 1
ATOM 654 C C . PRO A 1 86 ? -3.520 -1.377 4.170 1.00 98.12 86 PRO A C 1
ATOM 656 O O . PRO A 1 86 ? -3.222 -2.505 4.558 1.00 98.12 86 PRO A O 1
ATOM 659 N N . VAL A 1 87 ? -4.091 -1.171 2.984 1.00 98.06 87 VAL A N 1
ATOM 660 C CA . VAL A 1 87 ? -4.335 -2.213 1.973 1.00 98.06 87 VAL A CA 1
ATOM 661 C C . VAL A 1 87 ? -3.430 -1.928 0.782 1.00 98.06 87 VAL A C 1
ATOM 663 O O . VAL A 1 87 ? -3.718 -1.051 -0.033 1.00 98.06 87 VAL A O 1
ATOM 666 N N . ILE A 1 88 ? -2.317 -2.652 0.696 1.00 95.44 88 ILE A N 1
ATOM 667 C CA . ILE A 1 88 ? -1.233 -2.381 -0.257 1.00 95.44 88 ILE A CA 1
ATOM 668 C C . ILE A 1 88 ? -1.411 -3.226 -1.524 1.00 95.44 88 ILE A C 1
ATOM 670 O O . ILE A 1 88 ? -1.769 -4.401 -1.454 1.00 95.44 88 ILE A O 1
ATOM 674 N N . SER A 1 89 ? -1.171 -2.625 -2.689 1.00 93.69 89 SER A N 1
ATOM 675 C CA . SER A 1 89 ? -1.272 -3.259 -4.007 1.00 93.69 89 SER A CA 1
ATOM 676 C C . SER A 1 89 ? -0.073 -2.917 -4.909 1.00 93.69 89 SER A C 1
ATOM 678 O O . SER A 1 89 ? 0.612 -1.921 -4.678 1.00 93.69 89 SER A O 1
ATOM 680 N N . PRO A 1 90 ? 0.215 -3.727 -5.941 1.00 88.19 90 PRO A N 1
ATOM 681 C CA . PRO A 1 90 ? 1.135 -3.343 -7.015 1.00 88.19 90 PRO A CA 1
ATOM 682 C C . PRO A 1 90 ? 0.538 -2.223 -7.893 1.00 88.19 90 PRO A C 1
ATOM 684 O O . PRO A 1 90 ? -0.663 -1.952 -7.799 1.00 88.19 90 PRO A O 1
ATOM 687 N N . PRO A 1 91 ? 1.329 -1.582 -8.777 1.00 86.88 91 PRO A N 1
ATOM 688 C CA . PRO A 1 91 ? 2.756 -1.806 -9.064 1.00 86.88 91 PRO A CA 1
ATOM 689 C C . PRO A 1 91 ? 3.703 -1.191 -8.022 1.00 86.88 91 PRO A C 1
ATOM 691 O O . PRO A 1 91 ? 3.276 -0.460 -7.127 1.00 86.88 91 PRO A O 1
ATOM 694 N N . ALA A 1 92 ? 4.999 -1.492 -8.143 1.00 83.38 92 ALA A N 1
ATOM 695 C CA . ALA A 1 92 ? 6.058 -0.733 -7.480 1.00 83.38 92 ALA A CA 1
ATOM 696 C C . ALA A 1 92 ? 6.514 0.439 -8.356 1.00 83.38 92 ALA A C 1
ATOM 698 O O . ALA A 1 92 ? 6.398 0.393 -9.583 1.00 83.38 92 ALA A O 1
ATOM 699 N N . LEU A 1 93 ? 7.034 1.490 -7.721 1.00 83.19 93 LEU A N 1
ATOM 700 C CA . LEU A 1 93 ? 7.636 2.613 -8.433 1.00 83.19 93 LEU A CA 1
ATOM 701 C C . LEU A 1 93 ? 9.086 2.261 -8.803 1.00 83.19 93 LEU A C 1
ATOM 703 O O . LEU A 1 93 ? 9.829 1.790 -7.940 1.00 83.19 93 LEU A O 1
ATOM 707 N N . SER A 1 94 ? 9.517 2.489 -10.047 1.00 76.31 94 SER A N 1
ATOM 708 C CA . SER A 1 94 ? 10.954 2.428 -10.351 1.00 76.31 94 SER A CA 1
ATOM 709 C C . SER A 1 94 ? 11.668 3.737 -10.045 1.00 76.31 94 SER A C 1
ATOM 711 O O . SER A 1 94 ? 11.073 4.814 -10.023 1.00 76.31 94 SER A O 1
ATOM 713 N N . HIS A 1 95 ? 12.988 3.648 -9.876 1.00 66.62 95 HIS A N 1
ATOM 714 C CA . HIS A 1 95 ? 13.861 4.816 -9.700 1.00 66.62 95 HIS A CA 1
ATOM 715 C C . HIS A 1 95 ? 13.877 5.769 -10.906 1.00 66.62 95 HIS A C 1
ATOM 717 O O . HIS A 1 95 ? 14.243 6.928 -10.748 1.00 66.62 95 HIS A O 1
ATOM 723 N N . GLU A 1 96 ? 13.462 5.307 -12.089 1.00 62.75 96 GLU A N 1
ATOM 724 C CA . GLU A 1 96 ? 13.356 6.125 -13.309 1.00 62.75 96 GLU A CA 1
ATOM 725 C C . GLU A 1 96 ? 11.961 6.776 -13.459 1.00 62.75 96 GLU A C 1
ATOM 727 O O . GLU A 1 96 ? 11.691 7.432 -14.458 1.00 62.75 96 GLU A O 1
ATOM 732 N N . ILE A 1 97 ? 11.094 6.662 -12.438 1.00 60.03 97 ILE A N 1
ATOM 733 C CA . ILE A 1 97 ? 9.708 7.175 -12.423 1.00 60.03 97 ILE A CA 1
ATOM 734 C C . ILE A 1 97 ? 8.842 6.537 -13.527 1.00 60.03 97 ILE A C 1
ATOM 736 O O . ILE A 1 97 ? 7.931 7.148 -14.081 1.00 60.03 97 ILE A O 1
ATOM 740 N N . GLU A 1 98 ? 9.099 5.264 -13.815 1.00 61.19 98 GLU A N 1
ATOM 741 C CA . GLU A 1 98 ? 8.257 4.426 -14.668 1.00 61.19 98 GLU A CA 1
ATOM 742 C C . GLU A 1 98 ? 7.542 3.364 -13.807 1.00 61.19 98 GLU A C 1
ATOM 744 O O . GLU A 1 98 ? 7.952 3.078 -12.676 1.00 61.19 98 GLU A O 1
ATOM 749 N N . TYR A 1 99 ? 6.451 2.779 -14.312 1.00 55.19 99 TYR A N 1
ATOM 750 C CA . TYR A 1 99 ? 5.681 1.757 -13.588 1.00 55.19 99 TYR A CA 1
ATOM 751 C C . TYR A 1 99 ? 6.159 0.345 -13.946 1.00 55.19 99 TYR A C 1
ATOM 753 O O . TYR A 1 99 ? 6.321 0.027 -15.123 1.00 55.19 99 TYR A O 1
ATOM 761 N N . TRP A 1 100 ? 6.338 -0.520 -12.940 1.00 58.91 100 TRP A N 1
ATOM 762 C CA . TRP A 1 100 ? 6.869 -1.874 -13.139 1.00 58.91 100 TRP A CA 1
ATOM 763 C C . TRP A 1 100 ? 6.064 -2.919 -12.354 1.00 58.91 100 TRP A C 1
ATOM 765 O O . TRP A 1 100 ? 5.626 -2.687 -11.224 1.00 58.91 100 TRP A O 1
ATOM 775 N N . PHE A 1 101 ? 5.858 -4.081 -12.973 1.00 53.72 101 PHE A N 1
ATOM 776 C CA . PHE A 1 101 ? 5.289 -5.263 -12.336 1.00 53.72 101 PHE A CA 1
ATOM 777 C C . PHE A 1 101 ? 6.230 -5.829 -11.261 1.00 53.72 101 PHE A C 1
ATOM 779 O O . PHE A 1 101 ? 7.457 -5.751 -11.322 1.00 53.72 101 PHE A O 1
ATOM 786 N N . MET A 1 102 ? 5.633 -6.428 -10.245 1.00 52.97 102 MET A N 1
ATOM 787 C CA . MET A 1 102 ? 6.324 -7.172 -9.203 1.00 52.97 102 MET A CA 1
ATOM 788 C C . MET A 1 102 ? 5.541 -8.434 -8.904 1.00 52.97 102 MET A C 1
ATOM 790 O O . MET A 1 102 ? 4.296 -8.321 -8.838 1.00 52.97 102 MET A O 1
#

Radius of gyration: 16.41 Å; chains: 1; bounding box: 37×33×42 Å

Sequence (102 aa):
MEALDVFLMAYAGLINKKIVALIQKYGVNAVGLSGVDGKLWQAKAKKEIMVKDNGKVKLLKGNLTGSVETINTHLINLLIENNYVPVISPPALSHEIEYWFM

pLDDT: mean 82.17, std 17.44, range [46.0, 98.69]

Foldseek 3Di:
DDPLVVQCCVWQNDVQVVVQVVCVVVVAAEDEEECVVVNQWEWEDPQWDFDQDPNDTDTDGDQLDTDTDDGPVVVVVVQVVVRYHYRYTDDHAYPVRDTGRD